Protein AF-A0A919S6Z2-F1 (afdb_monomer_lite)

Radius of gyration: 20.59 Å; chains: 1; bounding box: 45×36×62 Å

Organism: NCBI:txid47988

Secondary structure (DSSP, 8-state):
-HHHHHHHHHHHHHHHHHHHHHHHHHHHHHHHHHHH-B-HHHHHH--TT-BHHHHHHHS-------HHHHHTT-TT-PPPPTT-EEEEEEBSSPP--SS-EEEEEEEETTEEEEEEEEE----

Foldseek 3Di:
DVVVVVVVVVVVCVCCVVVVVVVVVVVVVVVVLVQQADEPVLLVPDDFFAFLVVNPVSGGAFDPDDLCVVQPPFPQRDDAPPQWDKTKHFYPPFDPDLFTWIWIFIDHPRTTHDIDTDTHNDD

pLDDT: mean 80.92, std 11.68, range [44.91, 96.12]

Structure (mmCIF, N/CA/C/O backbone):
data_AF-A0A919S6Z2-F1
#
_entry.id   AF-A0A919S6Z2-F1
#
loop_
_atom_site.group_PDB
_atom_site.id
_atom_site.type_symbol
_atom_site.label_atom_id
_atom_site.label_alt_id
_atom_site.label_comp_id
_atom_site.label_asym_id
_atom_site.label_entity_id
_atom_site.label_seq_id
_atom_site.pdbx_PDB_ins_code
_atom_site.Cartn_x
_atom_site.Cartn_y
_atom_site.Cartn_z
_atom_site.occupancy
_atom_site.B_iso_or_equiv
_atom_site.auth_seq_id
_atom_site.auth_comp_id
_atom_site.auth_asym_id
_atom_site.auth_atom_id
_atom_site.pdbx_PDB_model_num
ATOM 1 N N . MET A 1 1 ? 30.351 -23.014 -45.303 1.00 59.81 1 MET A N 1
ATOM 2 C CA . MET A 1 1 ? 29.233 -22.044 -45.384 1.00 59.81 1 MET A CA 1
ATOM 3 C C . MET A 1 1 ? 27.955 -22.520 -44.683 1.00 59.81 1 MET A C 1
ATOM 5 O O . MET A 1 1 ? 27.539 -21.843 -43.757 1.00 59.81 1 MET A O 1
ATOM 9 N N . ARG A 1 2 ? 27.376 -23.695 -44.997 1.00 65.38 2 ARG A N 1
ATOM 10 C CA . ARG A 1 2 ? 26.166 -24.221 -44.304 1.00 65.38 2 ARG A CA 1
ATOM 11 C C . ARG A 1 2 ? 26.269 -24.303 -42.770 1.00 65.38 2 ARG A C 1
ATOM 13 O O . ARG A 1 2 ? 25.341 -23.910 -42.081 1.00 65.38 2 ARG A O 1
ATOM 20 N N . LYS A 1 3 ? 27.408 -24.760 -42.234 1.00 61.16 3 LYS A N 1
ATOM 21 C CA . LYS A 1 3 ? 27.633 -24.867 -40.777 1.00 61.16 3 LYS A CA 1
ATOM 22 C C . LYS A 1 3 ? 27.648 -23.502 -40.070 1.00 61.16 3 LYS A C 1
ATOM 24 O O . LYS A 1 3 ? 27.164 -23.396 -38.956 1.00 61.16 3 LYS A O 1
ATOM 29 N N . VAL A 1 4 ? 28.145 -22.460 -40.741 1.00 73.19 4 VAL A N 1
ATOM 30 C CA . VAL A 1 4 ? 28.211 -21.089 -40.200 1.00 73.19 4 VAL A CA 1
ATOM 31 C C . VAL A 1 4 ? 26.817 -20.456 -40.154 1.00 73.19 4 VAL A C 1
ATOM 33 O O . VAL A 1 4 ? 26.458 -19.846 -39.156 1.00 73.19 4 VAL A O 1
ATOM 36 N N . LEU A 1 5 ? 25.993 -20.686 -41.183 1.00 71.06 5 LEU A N 1
ATOM 37 C CA . LEU A 1 5 ? 24.592 -20.244 -41.210 1.00 71.06 5 LEU A CA 1
ATOM 38 C C . LEU A 1 5 ? 23.740 -20.891 -40.109 1.00 71.06 5 LEU A C 1
ATOM 40 O O . LEU A 1 5 ? 22.922 -20.210 -39.502 1.00 71.06 5 LEU A O 1
ATOM 44 N N . LEU A 1 6 ? 23.957 -22.178 -39.816 1.00 76.12 6 LEU A N 1
ATOM 45 C CA . LEU A 1 6 ? 23.242 -22.870 -38.736 1.00 76.12 6 LEU A CA 1
ATOM 46 C C . LEU A 1 6 ? 23.631 -22.346 -37.347 1.00 76.12 6 LEU A C 1
ATOM 48 O O . LEU A 1 6 ? 22.766 -22.217 -36.487 1.00 76.12 6 LEU A O 1
ATOM 52 N N . ILE A 1 7 ? 24.903 -21.994 -37.141 1.00 75.56 7 ILE A N 1
ATOM 53 C CA . ILE A 1 7 ? 25.368 -21.402 -35.879 1.00 75.56 7 ILE A CA 1
ATOM 54 C C . ILE A 1 7 ? 24.768 -20.003 -35.693 1.00 75.56 7 ILE A C 1
ATOM 56 O O . ILE A 1 7 ? 24.248 -19.707 -34.624 1.00 75.56 7 ILE A O 1
ATOM 60 N N . ILE A 1 8 ? 24.765 -19.165 -36.735 1.00 75.81 8 ILE A N 1
ATOM 61 C CA . ILE A 1 8 ? 24.180 -17.816 -36.665 1.00 75.81 8 ILE A CA 1
ATOM 62 C C . ILE A 1 8 ? 22.669 -17.887 -36.414 1.00 75.81 8 ILE A C 1
ATOM 64 O O . ILE A 1 8 ? 22.169 -17.196 -35.532 1.00 75.81 8 ILE A O 1
ATOM 68 N N . ALA A 1 9 ? 21.944 -18.754 -37.128 1.00 75.50 9 ALA A N 1
ATOM 69 C CA . ALA A 1 9 ? 20.511 -18.943 -36.908 1.00 75.50 9 ALA A CA 1
ATOM 70 C C . ALA A 1 9 ? 20.211 -19.440 -35.483 1.00 75.50 9 ALA A C 1
ATOM 72 O O . ALA A 1 9 ? 19.300 -18.928 -34.836 1.00 75.50 9 ALA A O 1
ATOM 73 N N . GLY A 1 10 ? 21.014 -20.378 -34.968 1.00 76.81 10 GLY A N 1
ATOM 74 C CA . GLY A 1 10 ? 20.904 -20.854 -33.589 1.00 76.81 10 GLY A CA 1
ATOM 75 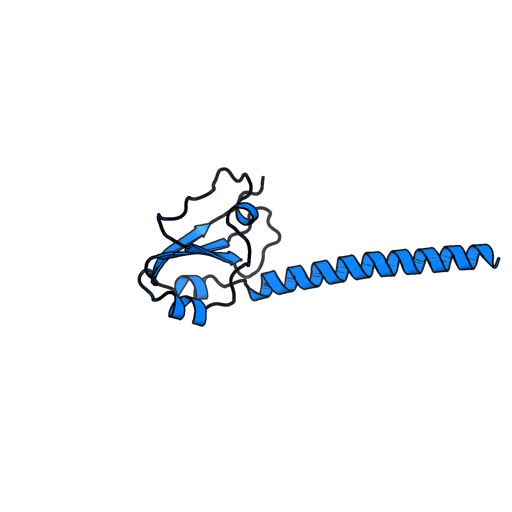C C . GLY A 1 10 ? 21.112 -19.736 -32.567 1.00 76.81 10 GLY A C 1
ATOM 76 O O . GLY A 1 10 ? 20.307 -19.596 -31.653 1.00 76.81 10 GLY A O 1
ATOM 77 N N . VAL A 1 11 ? 22.134 -18.895 -32.755 1.00 76.88 11 VAL A N 1
ATOM 78 C CA . VAL A 1 11 ? 22.423 -17.758 -31.865 1.00 76.88 11 VAL A CA 1
ATOM 79 C C . VAL A 1 11 ? 21.313 -16.708 -31.910 1.00 76.88 11 VAL A C 1
ATOM 81 O O . VAL A 1 11 ? 20.907 -16.228 -30.858 1.00 76.88 11 VAL A O 1
ATOM 84 N N . VAL A 1 12 ? 20.766 -16.381 -33.085 1.00 77.12 12 VAL A N 1
ATOM 85 C CA . VAL A 1 12 ? 19.662 -15.408 -33.194 1.00 77.12 12 VAL A CA 1
ATOM 86 C C . VAL A 1 12 ?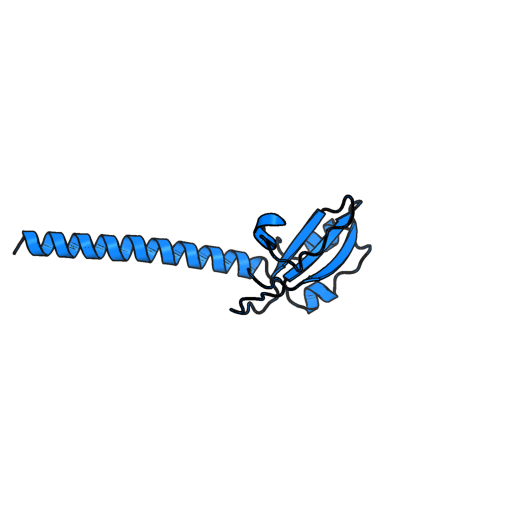 18.405 -15.913 -32.488 1.00 77.12 12 VAL A C 1
ATOM 88 O O . VAL A 1 12 ? 17.783 -15.157 -31.747 1.00 77.12 12 VAL A O 1
ATOM 91 N N . VAL A 1 13 ? 18.053 -17.192 -32.646 1.00 74.38 13 VAL A N 1
ATOM 92 C CA . VAL A 1 13 ? 16.907 -17.783 -31.936 1.00 74.38 13 VAL A CA 1
ATOM 93 C C . VAL A 1 13 ? 17.131 -17.769 -30.424 1.00 74.38 13 VAL A C 1
ATOM 95 O O . VAL A 1 13 ? 16.205 -17.464 -29.677 1.00 74.38 13 VAL A O 1
ATOM 98 N N . LEU A 1 14 ? 18.356 -18.031 -29.964 1.00 74.31 14 LEU A N 1
ATOM 99 C CA . LEU A 1 14 ? 18.700 -17.999 -28.542 1.00 74.31 14 LEU A CA 1
ATOM 100 C C . LEU A 1 14 ? 18.618 -16.576 -27.970 1.00 74.31 14 LEU A C 1
ATOM 102 O O . LEU A 1 14 ? 18.021 -16.372 -26.917 1.00 74.31 14 LEU A O 1
ATOM 106 N N . VAL A 1 15 ? 19.138 -15.577 -28.686 1.00 71.56 15 VAL A N 1
ATOM 107 C CA . VAL A 1 15 ? 19.101 -14.168 -28.262 1.00 71.56 15 VAL A CA 1
ATOM 108 C C . VAL A 1 15 ? 17.674 -13.615 -28.277 1.00 71.56 15 VAL A C 1
ATOM 110 O O . VAL A 1 15 ? 17.260 -12.979 -27.310 1.00 71.56 15 VAL A O 1
ATOM 113 N N . CYS A 1 16 ? 16.890 -13.886 -29.323 1.00 70.81 16 CYS A N 1
ATOM 114 C CA . CYS A 1 16 ? 15.496 -13.444 -29.398 1.00 70.81 16 CYS A CA 1
ATOM 115 C C . CYS A 1 16 ? 14.585 -14.209 -28.430 1.00 70.81 16 CYS A C 1
ATOM 117 O O . CYS A 1 16 ? 13.669 -13.614 -27.873 1.00 70.81 16 CYS A O 1
ATOM 119 N N . GLY A 1 17 ? 14.837 -15.499 -28.200 1.00 70.38 17 GLY A N 1
ATOM 120 C CA . GLY A 1 17 ? 14.073 -16.312 -27.256 1.00 70.38 17 GLY A CA 1
ATOM 121 C C . GLY A 1 17 ? 14.309 -15.879 -25.813 1.00 70.38 17 GLY A C 1
ATOM 122 O O . GLY A 1 17 ? 13.356 -15.608 -25.089 1.00 70.38 17 GLY A O 1
ATOM 123 N N . VAL A 1 18 ? 15.574 -15.735 -25.409 1.00 70.00 18 VAL A N 1
ATOM 124 C CA . VAL A 1 18 ? 15.931 -15.309 -24.050 1.00 70.00 18 VAL A CA 1
ATOM 125 C C . VAL A 1 18 ? 15.578 -13.835 -23.839 1.00 70.00 18 VAL A C 1
ATOM 127 O O . VAL A 1 18 ? 14.876 -13.506 -22.887 1.00 70.00 18 VAL A O 1
ATOM 130 N N . GLY A 1 19 ? 15.971 -12.946 -24.754 1.00 68.38 19 GLY A N 1
ATOM 131 C CA . GLY A 1 19 ? 15.645 -11.520 -24.666 1.00 68.38 19 GLY A CA 1
ATOM 132 C C . GLY A 1 19 ? 14.140 -11.244 -24.719 1.00 68.38 19 GLY A C 1
ATOM 133 O O . GLY A 1 19 ? 13.638 -10.418 -23.961 1.00 68.38 19 GLY A O 1
ATOM 134 N N . GLY A 1 20 ? 13.404 -11.981 -25.556 1.00 70.06 20 GLY A N 1
ATOM 135 C CA . GLY A 1 20 ? 11.946 -11.907 -25.629 1.00 70.06 20 GLY A CA 1
ATOM 136 C C . GLY A 1 20 ? 11.268 -12.406 -24.353 1.00 70.06 20 GLY A C 1
ATOM 137 O O . GLY A 1 20 ? 10.340 -11.762 -23.873 1.00 70.06 20 GLY A O 1
ATOM 138 N N . TRP A 1 21 ? 11.762 -13.496 -23.757 1.00 69.81 21 TRP A N 1
ATOM 139 C CA . TRP A 1 21 ? 11.232 -14.037 -22.503 1.00 69.81 21 TRP A CA 1
ATOM 140 C C . TRP A 1 21 ? 11.465 -13.098 -21.314 1.00 69.81 21 TRP A C 1
ATOM 142 O O . TRP A 1 21 ? 10.529 -12.791 -20.577 1.00 69.81 21 TRP A O 1
ATOM 152 N N . PHE A 1 22 ? 12.692 -12.594 -21.144 1.00 68.75 22 PHE A N 1
ATOM 153 C CA . PHE A 1 22 ? 13.013 -11.629 -20.086 1.00 68.75 22 PHE A CA 1
ATOM 154 C C . PHE A 1 22 ? 12.275 -10.300 -20.279 1.00 68.75 22 PHE A C 1
ATOM 156 O O . PHE A 1 22 ? 11.748 -9.752 -19.313 1.00 68.75 22 PHE A O 1
ATOM 163 N N . GLY A 1 23 ? 12.170 -9.808 -21.518 1.00 69.12 23 GLY A N 1
ATOM 164 C CA . GLY A 1 23 ? 11.384 -8.615 -21.829 1.00 69.12 23 GLY A CA 1
ATOM 165 C C . GLY A 1 23 ? 9.897 -8.794 -21.510 1.00 69.12 23 GLY A C 1
ATOM 166 O O . GLY A 1 23 ? 9.287 -7.914 -20.911 1.00 69.12 23 GLY A O 1
ATOM 167 N N . TYR A 1 24 ? 9.318 -9.950 -21.843 1.00 66.19 24 TYR A N 1
ATOM 168 C CA . TYR A 1 24 ? 7.920 -10.264 -21.541 1.00 66.19 24 TYR A CA 1
ATOM 169 C C . TYR A 1 24 ? 7.651 -10.359 -20.029 1.00 66.19 24 TYR A C 1
ATOM 171 O O . TYR A 1 24 ? 6.686 -9.771 -19.543 1.00 66.19 24 TYR A O 1
ATOM 179 N N . GLN A 1 25 ? 8.535 -11.025 -19.278 1.00 67.81 25 GLN A N 1
ATOM 180 C CA . GLN A 1 25 ? 8.487 -11.083 -17.809 1.00 67.81 25 GLN A CA 1
ATOM 181 C C . GLN A 1 25 ? 8.547 -9.682 -17.182 1.00 67.81 25 GLN A C 1
ATOM 183 O O . GLN A 1 25 ? 7.689 -9.328 -16.375 1.00 67.81 25 GLN A O 1
ATOM 188 N N . ALA A 1 26 ? 9.510 -8.852 -17.598 1.00 62.00 26 ALA A N 1
ATOM 189 C CA . ALA A 1 26 ? 9.669 -7.497 -17.073 1.00 62.00 26 ALA A CA 1
ATOM 190 C C . ALA A 1 26 ? 8.450 -6.603 -17.368 1.00 62.00 26 ALA A C 1
ATOM 192 O O . ALA A 1 26 ? 8.021 -5.827 -16.514 1.00 62.00 26 ALA A O 1
ATOM 193 N N . LEU A 1 27 ? 7.852 -6.736 -18.557 1.00 62.22 27 LEU A N 1
ATOM 194 C CA . LEU A 1 27 ? 6.646 -5.994 -18.928 1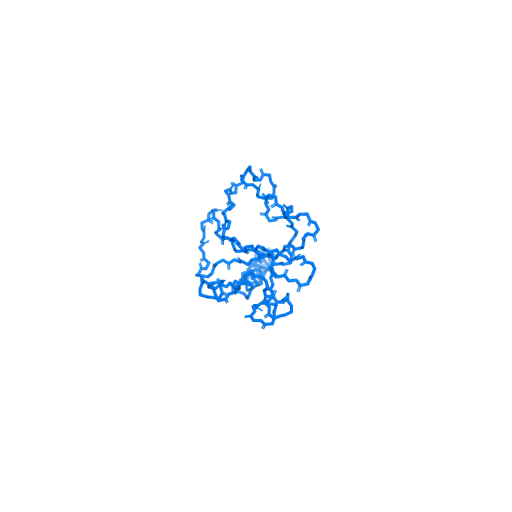.00 62.22 27 LEU A CA 1
ATOM 195 C C . LEU A 1 27 ? 5.415 -6.417 -18.117 1.00 62.22 27 LEU A C 1
ATOM 197 O O . LEU A 1 27 ? 4.598 -5.558 -17.779 1.00 62.22 27 LEU A O 1
ATOM 201 N N . ASN A 1 28 ? 5.267 -7.704 -17.796 1.00 66.19 28 ASN A N 1
ATOM 202 C CA . ASN A 1 28 ? 4.159 -8.180 -16.967 1.00 66.19 28 ASN A CA 1
ATOM 203 C C . ASN A 1 28 ? 4.309 -7.736 -15.509 1.00 66.19 28 ASN A C 1
ATOM 205 O O . ASN A 1 28 ? 3.375 -7.137 -14.976 1.00 66.19 28 ASN A O 1
ATOM 209 N N . ALA A 1 29 ? 5.500 -7.897 -14.925 1.00 61.22 29 ALA A N 1
ATOM 210 C CA . ALA A 1 29 ? 5.788 -7.437 -13.567 1.00 61.22 29 ALA A CA 1
ATOM 211 C C . ALA A 1 29 ? 5.573 -5.916 -13.422 1.00 61.22 29 ALA A C 1
ATOM 213 O O . ALA A 1 29 ? 4.915 -5.449 -12.492 1.00 61.22 29 ALA A O 1
ATOM 214 N N . GLY A 1 30 ? 6.039 -5.121 -14.393 1.00 60.88 30 GLY A N 1
ATOM 215 C CA . GLY A 1 30 ? 5.807 -3.673 -14.404 1.00 60.88 30 GLY A CA 1
ATOM 216 C C . GLY A 1 30 ? 4.325 -3.290 -14.533 1.00 60.88 30 GLY A C 1
ATOM 217 O O . GLY A 1 30 ? 3.881 -2.305 -13.936 1.00 60.88 30 GLY A O 1
ATOM 218 N N . ARG A 1 31 ? 3.528 -4.072 -15.277 1.00 66.00 31 ARG A N 1
ATOM 219 C CA . ARG A 1 31 ? 2.077 -3.852 -15.413 1.00 66.00 31 ARG A CA 1
ATOM 220 C C . ARG A 1 31 ? 1.311 -4.175 -14.137 1.00 66.00 31 ARG A C 1
ATOM 222 O O . ARG A 1 31 ? 0.376 -3.443 -13.824 1.00 66.00 31 ARG A O 1
ATOM 229 N N . GLU A 1 32 ? 1.677 -5.232 -13.423 1.00 64.38 32 GLU A N 1
ATOM 230 C CA . GLU A 1 32 ? 1.045 -5.600 -12.150 1.00 64.38 32 GLU A CA 1
ATOM 231 C C . GLU A 1 32 ? 1.289 -4.540 -11.085 1.00 64.38 32 GLU A C 1
ATOM 233 O O . GLU A 1 32 ? 0.327 -4.027 -10.515 1.00 64.38 32 GLU A O 1
ATOM 238 N N . ILE A 1 33 ? 2.542 -4.104 -10.926 1.00 65.81 33 ILE A N 1
ATOM 239 C CA . ILE A 1 33 ? 2.891 -3.014 -10.010 1.00 65.81 33 ILE A CA 1
ATOM 240 C C . ILE A 1 33 ? 2.125 -1.744 -10.400 1.00 65.81 33 ILE A C 1
ATOM 242 O O . ILE A 1 33 ? 1.492 -1.119 -9.557 1.00 65.81 33 ILE A O 1
ATOM 246 N N . SER A 1 34 ? 2.094 -1.370 -11.683 1.00 69.69 34 SER A N 1
ATOM 247 C CA . SER A 1 34 ? 1.358 -0.180 -12.138 1.00 69.69 34 SER A CA 1
ATOM 248 C C . SER A 1 34 ? -0.152 -0.245 -11.847 1.00 69.69 34 SER A C 1
ATOM 250 O O . SER A 1 34 ? -0.760 0.774 -11.498 1.00 69.69 34 SER A O 1
ATOM 252 N N . ARG A 1 35 ? -0.759 -1.436 -11.949 1.00 76.50 35 ARG A N 1
ATOM 253 C CA . ARG A 1 35 ? -2.183 -1.664 -11.653 1.00 76.50 35 ARG A CA 1
ATOM 254 C C . ARG A 1 35 ? -2.489 -1.616 -10.161 1.00 76.50 35 ARG A C 1
ATOM 256 O O . ARG A 1 35 ? -3.521 -1.058 -9.810 1.00 76.50 35 ARG A O 1
ATOM 263 N N . SER A 1 36 ? -1.605 -2.141 -9.316 1.00 81.00 36 SER A N 1
ATOM 264 C CA . SER A 1 36 ? -1.760 -2.117 -7.856 1.00 81.00 36 SER A CA 1
ATOM 265 C C . SER A 1 36 ? -1.343 -0.791 -7.220 1.00 81.00 36 SER A C 1
ATOM 267 O O . SER A 1 36 ? -1.580 -0.570 -6.037 1.00 81.00 36 SER A O 1
ATOM 269 N N . SER A 1 37 ? -0.730 0.121 -7.977 1.00 86.00 37 SER A N 1
ATOM 270 C CA . SER A 1 37 ? -0.284 1.402 -7.431 1.00 86.00 37 SER A CA 1
ATOM 271 C C . SER A 1 37 ? -1.440 2.390 -7.246 1.00 86.00 37 SER A C 1
ATOM 273 O O . SER A 1 37 ? -2.334 2.485 -8.093 1.00 86.00 37 SER A O 1
ATOM 275 N N . ILE A 1 38 ? -1.371 3.203 -6.193 1.00 91.88 38 ILE A N 1
ATOM 276 C CA . ILE A 1 38 ? -2.358 4.242 -5.865 1.00 91.88 38 ILE A CA 1
ATOM 277 C C . ILE A 1 38 ? -1.691 5.606 -5.701 1.00 91.88 38 ILE A C 1
ATOM 279 O O . ILE A 1 38 ? -0.504 5.722 -5.401 1.00 91.88 38 ILE A O 1
ATOM 283 N N . THR A 1 39 ? -2.458 6.660 -5.908 1.00 91.69 39 THR A N 1
ATOM 284 C CA . THR A 1 39 ? -2.055 8.049 -5.698 1.00 91.69 39 THR A CA 1
ATOM 285 C C . THR A 1 39 ? -2.153 8.442 -4.224 1.00 91.69 39 THR A C 1
ATOM 287 O O . THR A 1 39 ? -2.874 7.829 -3.435 1.00 91.69 39 THR A O 1
ATOM 290 N N . GLN A 1 40 ? -1.473 9.531 -3.859 1.00 91.75 40 GLN A N 1
ATOM 291 C CA . GLN A 1 40 ? -1.622 10.151 -2.540 1.00 91.75 40 GLN A CA 1
ATOM 292 C C . GLN A 1 40 ? -3.086 10.518 -2.242 1.00 91.75 40 GLN A C 1
ATOM 294 O O . GLN A 1 40 ? -3.552 10.325 -1.127 1.00 91.75 40 GLN A O 1
ATOM 299 N N . GLN A 1 41 ? -3.837 10.986 -3.243 1.00 91.12 41 GLN A N 1
ATOM 300 C CA . GLN A 1 41 ? -5.239 11.366 -3.074 1.00 91.12 41 GLN A CA 1
ATOM 301 C C . GLN A 1 41 ? -6.134 10.162 -2.741 1.00 91.12 41 GLN A C 1
ATOM 303 O O . GLN A 1 41 ? -6.972 10.254 -1.847 1.00 91.12 41 GLN A O 1
ATOM 308 N N . GLU A 1 42 ? -5.939 9.027 -3.420 1.00 93.50 42 GLU A N 1
ATOM 309 C CA . GLU A 1 42 ? -6.651 7.774 -3.125 1.00 93.50 42 GLU A CA 1
ATOM 310 C C . GLU A 1 42 ? -6.315 7.256 -1.723 1.00 93.50 42 GLU A C 1
ATOM 312 O O . GLU A 1 42 ? -7.207 6.795 -1.009 1.00 93.50 42 GLU A O 1
ATOM 317 N N . PHE A 1 43 ? -5.052 7.387 -1.301 1.00 94.38 43 PHE A N 1
ATOM 318 C CA . PHE A 1 43 ? -4.637 7.084 0.066 1.00 94.38 43 PHE A CA 1
ATOM 319 C C . PHE A 1 43 ? -5.310 8.005 1.088 1.00 94.38 43 PHE A C 1
ATOM 321 O O . PHE A 1 43 ? -5.840 7.536 2.100 1.00 94.38 43 PHE A O 1
ATOM 328 N N . ASP A 1 44 ? -5.311 9.313 0.839 1.00 94.56 44 ASP A N 1
ATOM 329 C CA . ASP A 1 44 ? -5.855 10.327 1.742 1.00 94.56 44 ASP A CA 1
ATOM 330 C C . ASP A 1 44 ? -7.373 10.220 1.899 1.00 94.56 44 ASP A C 1
ATOM 332 O O . ASP A 1 44 ? -7.876 10.420 3.006 1.00 94.56 44 ASP A O 1
ATOM 336 N N . ALA A 1 45 ? -8.078 9.805 0.844 1.00 95.25 45 ALA A N 1
ATOM 337 C CA . ALA A 1 45 ? -9.520 9.576 0.854 1.00 95.25 45 ALA A CA 1
ATOM 338 C C . ALA A 1 45 ? -9.968 8.486 1.847 1.00 95.25 45 ALA A C 1
ATOM 340 O O . ALA A 1 45 ? -11.094 8.535 2.340 1.00 95.25 45 ALA A O 1
AT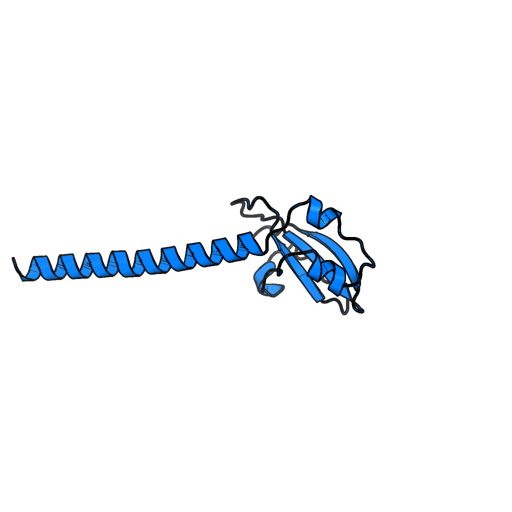OM 341 N N . GLN A 1 46 ? -9.102 7.522 2.178 1.00 96.12 46 GLN A N 1
ATOM 342 C CA . GLN A 1 46 ? -9.443 6.456 3.123 1.00 96.12 46 GLN A CA 1
ATOM 343 C C . GLN A 1 46 ? -9.290 6.911 4.574 1.00 96.12 46 GLN A C 1
ATOM 345 O O . GLN A 1 46 ? -8.302 7.555 4.943 1.00 96.12 46 GLN A O 1
ATOM 350 N N . GLN A 1 47 ? -10.224 6.509 5.434 1.00 95.00 47 GLN A N 1
ATOM 351 C CA . GLN A 1 47 ? -10.244 6.907 6.842 1.00 95.00 47 GLN A CA 1
ATOM 352 C C . GLN A 1 47 ? -10.220 5.701 7.780 1.00 95.00 47 GLN A C 1
ATOM 354 O O . GLN A 1 47 ? -10.888 4.694 7.541 1.00 95.00 47 GLN A O 1
ATOM 359 N N . VAL A 1 48 ? -9.479 5.808 8.882 1.00 95.19 48 VAL A N 1
ATOM 360 C CA . VAL A 1 48 ? -9.517 4.803 9.955 1.00 95.19 48 VAL A CA 1
ATOM 361 C C . VAL A 1 48 ? -10.959 4.654 10.457 1.00 95.19 48 VAL A C 1
ATOM 363 O O . VAL A 1 48 ? -11.673 5.638 10.628 1.00 95.19 48 VAL A O 1
ATOM 366 N N . GLY A 1 49 ? -11.397 3.414 10.661 1.00 94.31 49 GLY A N 1
ATOM 367 C CA . GLY A 1 49 ? -12.767 3.041 11.006 1.00 94.31 49 GLY A CA 1
ATOM 368 C C . GLY A 1 49 ? -13.646 2.670 9.807 1.00 94.31 49 GLY A C 1
ATOM 369 O O . GLY A 1 49 ? -14.683 2.035 10.012 1.00 94.31 49 GLY A O 1
ATOM 370 N N . THR A 1 50 ? -13.232 2.996 8.576 1.00 95.31 50 THR A N 1
ATOM 371 C CA . THR A 1 50 ? -13.932 2.577 7.346 1.00 95.31 50 THR A CA 1
ATOM 372 C C . THR A 1 50 ? -13.982 1.054 7.253 1.00 95.31 50 THR A C 1
ATOM 374 O O . THR A 1 50 ? -13.025 0.379 7.635 1.00 95.31 50 THR A O 1
ATOM 377 N N . ALA A 1 51 ? -15.089 0.501 6.753 1.00 96.06 51 ALA A N 1
ATOM 378 C CA . ALA A 1 51 ? -15.205 -0.934 6.516 1.00 96.06 51 ALA A CA 1
ATOM 379 C C . ALA A 1 51 ? -14.147 -1.407 5.507 1.00 96.06 51 ALA A C 1
ATOM 381 O O . ALA A 1 51 ? -13.888 -0.727 4.515 1.00 96.06 51 ALA A O 1
ATOM 382 N N . GLU A 1 52 ? -13.553 -2.577 5.750 1.00 94.56 52 GLU A N 1
ATOM 383 C CA . GLU A 1 52 ? -12.532 -3.145 4.866 1.00 94.56 52 GLU A CA 1
ATOM 384 C C . GLU A 1 52 ? -13.054 -3.277 3.437 1.00 94.56 52 GLU A C 1
ATOM 386 O O . GLU A 1 52 ? -12.382 -2.843 2.511 1.00 94.56 52 GLU A O 1
ATOM 391 N N . THR A 1 53 ? -14.278 -3.775 3.262 1.00 93.62 53 THR A N 1
ATOM 392 C CA . THR A 1 53 ? -14.910 -3.911 1.943 1.00 93.62 53 THR A CA 1
ATOM 393 C C . THR A 1 53 ? -14.978 -2.581 1.203 1.00 93.62 53 THR A C 1
ATOM 395 O O . THR A 1 53 ? -14.551 -2.502 0.062 1.00 93.62 53 THR A O 1
ATOM 398 N N . THR A 1 54 ? -15.393 -1.504 1.871 1.00 92.12 54 THR A N 1
ATOM 399 C CA . THR A 1 54 ? -15.448 -0.168 1.263 1.00 92.12 54 THR A CA 1
ATOM 400 C C . THR A 1 54 ? -14.071 0.327 0.825 1.00 92.12 54 THR A C 1
ATOM 402 O O . THR A 1 54 ? -13.950 0.906 -0.250 1.00 92.12 54 THR A O 1
ATOM 405 N N . VAL A 1 55 ? -13.026 0.086 1.625 1.00 93.88 55 VAL A N 1
ATOM 406 C CA . VAL A 1 55 ? -11.653 0.454 1.239 1.00 93.88 55 VAL A CA 1
ATOM 407 C C . VAL A 1 55 ? -11.179 -0.389 0.052 1.00 93.88 55 VAL A C 1
ATOM 409 O O . VAL A 1 55 ? -10.567 0.141 -0.870 1.00 93.88 55 VAL A O 1
ATOM 412 N N . ARG A 1 56 ? -11.471 -1.694 0.055 1.00 93.00 56 ARG A N 1
ATOM 413 C CA . ARG A 1 56 ? -11.093 -2.631 -1.014 1.00 93.00 56 ARG A CA 1
ATOM 414 C C . ARG A 1 56 ? -11.811 -2.347 -2.328 1.00 93.00 56 ARG A C 1
ATOM 416 O O . ARG A 1 56 ? -11.187 -2.477 -3.368 1.00 93.00 56 ARG A O 1
ATOM 423 N N . ASP A 1 57 ? -13.072 -1.934 -2.277 1.00 93.62 57 ASP A N 1
ATOM 424 C CA . ASP A 1 57 ? -13.862 -1.585 -3.462 1.00 93.62 57 ASP A CA 1
ATOM 425 C C . ASP A 1 57 ? -13.412 -0.250 -4.078 1.00 93.62 57 ASP A C 1
ATOM 427 O O . ASP A 1 57 ? -13.569 -0.028 -5.278 1.00 93.62 57 ASP A O 1
ATOM 431 N N . ALA A 1 58 ? -12.858 0.651 -3.260 1.00 91.19 58 ALA A N 1
ATOM 432 C CA . ALA A 1 58 ? -12.390 1.967 -3.692 1.00 91.19 58 ALA A CA 1
ATOM 433 C C . ALA A 1 58 ? -10.952 1.968 -4.235 1.00 91.19 58 ALA A C 1
ATOM 435 O O . ALA A 1 58 ? -10.548 2.933 -4.884 1.00 91.19 58 ALA A O 1
ATOM 436 N N . LEU A 1 59 ? -10.168 0.929 -3.943 1.00 92.88 59 LEU A N 1
ATOM 437 C CA . LEU A 1 59 ? -8.761 0.820 -4.318 1.00 92.88 59 LEU A CA 1
ATOM 438 C C . LEU A 1 59 ? -8.558 -0.327 -5.320 1.00 92.88 59 LEU A C 1
ATOM 440 O O . LEU A 1 59 ? -9.358 -1.258 -5.374 1.00 92.88 59 LEU A O 1
ATOM 444 N N . PRO A 1 60 ? -7.478 -0.306 -6.119 1.00 91.44 60 PRO A N 1
ATOM 445 C CA . PRO A 1 60 ? -7.110 -1.464 -6.919 1.00 91.44 60 PRO A CA 1
ATOM 446 C C . PRO A 1 60 ? -6.785 -2.677 -6.034 1.00 91.44 60 PRO A C 1
ATOM 448 O O . PRO A 1 60 ? -6.717 -2.609 -4.803 1.00 91.44 60 PRO A O 1
ATOM 451 N N . THR A 1 61 ? -6.530 -3.814 -6.671 1.00 89.62 61 THR A N 1
ATOM 452 C CA . THR A 1 61 ? -5.959 -4.972 -5.982 1.00 89.62 61 THR A CA 1
ATOM 453 C C . THR A 1 61 ? -4.591 -4.589 -5.393 1.00 89.62 61 THR A C 1
ATOM 455 O O . THR A 1 61 ? -3.785 -3.996 -6.114 1.00 89.62 61 THR A O 1
ATOM 458 N N . PRO A 1 62 ? -4.324 -4.868 -4.101 1.00 89.50 62 PRO A N 1
ATOM 459 C CA . PRO A 1 62 ? -3.014 -4.622 -3.493 1.00 89.50 62 PRO A CA 1
ATOM 460 C C . PRO A 1 62 ? -1.931 -5.508 -4.120 1.00 89.50 62 PRO A C 1
ATOM 462 O O . PRO A 1 62 ? -2.230 -6.393 -4.921 1.00 89.50 62 PRO A O 1
ATOM 465 N N . LEU A 1 63 ? -0.677 -5.301 -3.715 1.00 85.00 63 LEU A N 1
ATOM 466 C CA . LEU A 1 63 ? 0.374 -6.286 -3.969 1.00 85.00 63 LEU A CA 1
ATOM 467 C C . LEU A 1 63 ? 0.006 -7.631 -3.335 1.00 85.00 63 LEU A C 1
ATOM 469 O O . LEU A 1 63 ? -0.450 -7.674 -2.190 1.00 85.00 63 LEU A O 1
ATOM 473 N N . ASP A 1 64 ? 0.223 -8.700 -4.095 1.00 81.00 64 ASP A N 1
ATOM 474 C CA . ASP A 1 64 ? 0.083 -10.087 -3.647 1.00 81.00 64 ASP A CA 1
ATOM 475 C C . ASP A 1 64 ? 1.430 -10.596 -3.118 1.00 81.00 64 ASP A C 1
ATOM 477 O O . ASP A 1 64 ? 1.988 -11.573 -3.602 1.00 81.00 64 ASP A O 1
ATOM 481 N N . ASP A 1 65 ? 1.985 -9.852 -2.160 1.00 76.56 65 ASP A N 1
ATOM 482 C CA . ASP A 1 65 ? 3.252 -10.153 -1.502 1.00 76.56 65 ASP A CA 1
ATOM 483 C C . ASP A 1 65 ? 3.028 -10.200 0.012 1.00 76.56 65 ASP A C 1
ATOM 485 O O . ASP A 1 65 ? 2.242 -9.429 0.579 1.00 76.56 65 ASP A O 1
ATOM 489 N N . ASP A 1 66 ? 3.731 -11.100 0.691 1.00 76.75 66 ASP A N 1
ATOM 490 C CA . ASP A 1 66 ? 3.739 -11.159 2.147 1.00 76.75 66 ASP A CA 1
ATOM 491 C C . ASP A 1 66 ? 4.684 -10.106 2.756 1.00 76.75 66 ASP A C 1
ATOM 493 O O . ASP A 1 66 ? 5.509 -9.480 2.089 1.00 76.75 66 ASP A O 1
ATOM 497 N N . GLU A 1 67 ? 4.561 -9.880 4.068 1.00 76.62 67 GLU A N 1
ATOM 498 C CA . GLU A 1 67 ? 5.414 -8.910 4.769 1.00 76.62 67 GLU A CA 1
ATOM 499 C C . GLU A 1 67 ? 6.908 -9.233 4.652 1.00 76.62 67 GLU A C 1
ATOM 501 O O . GLU A 1 67 ? 7.724 -8.317 4.731 1.00 76.62 67 GLU A O 1
ATOM 506 N N . GLU A 1 68 ? 7.262 -10.510 4.498 1.00 78.69 68 GLU A N 1
ATOM 507 C CA . GLU A 1 68 ? 8.646 -10.953 4.348 1.00 78.69 68 GLU A CA 1
ATOM 508 C C . GLU A 1 68 ? 9.202 -10.583 2.973 1.00 78.69 68 GLU A C 1
ATOM 510 O O . GLU A 1 68 ? 10.289 -10.025 2.909 1.00 78.69 68 GLU A O 1
ATOM 515 N N . ASN A 1 69 ? 8.444 -10.758 1.888 1.00 78.56 69 ASN A N 1
ATOM 516 C CA . ASN A 1 69 ? 8.861 -10.289 0.565 1.00 78.56 69 ASN A CA 1
ATOM 517 C C . ASN A 1 69 ? 8.848 -8.757 0.453 1.00 78.56 69 ASN A C 1
ATOM 519 O O . ASN A 1 69 ? 9.681 -8.184 -0.248 1.00 78.56 69 ASN A O 1
ATOM 523 N N . ILE A 1 70 ? 7.933 -8.077 1.155 1.00 79.25 70 ILE A N 1
ATOM 524 C CA . ILE A 1 70 ? 7.856 -6.610 1.158 1.00 79.25 70 ILE A CA 1
ATOM 525 C C . ILE A 1 70 ? 9.053 -5.996 1.894 1.00 79.25 70 ILE A C 1
ATOM 527 O O . ILE A 1 70 ? 9.721 -5.126 1.339 1.00 79.25 70 ILE A O 1
ATOM 531 N N . TYR A 1 71 ? 9.304 -6.406 3.143 1.00 78.12 71 TYR A N 1
ATOM 532 C CA . TYR A 1 71 ? 10.344 -5.806 3.986 1.00 78.12 71 TYR A CA 1
ATOM 533 C C . TYR A 1 71 ? 11.701 -6.513 3.890 1.00 78.12 71 TYR A C 1
ATOM 535 O O . TYR A 1 71 ? 12.716 -5.869 4.115 1.00 78.12 71 TYR A O 1
ATOM 543 N N . GLY A 1 72 ? 11.762 -7.811 3.594 1.00 80.88 72 GLY A N 1
ATOM 544 C CA . GLY A 1 72 ? 12.993 -8.595 3.719 1.00 80.88 72 GLY A CA 1
ATOM 545 C C . GLY A 1 72 ? 13.640 -8.424 5.100 1.00 80.88 72 GLY A C 1
ATOM 546 O O . GLY A 1 72 ? 12.963 -8.502 6.129 1.00 80.88 72 GLY A O 1
ATOM 547 N N . ASP A 1 73 ? 14.936 -8.107 5.098 1.00 78.00 73 ASP A N 1
ATOM 548 C CA . ASP A 1 73 ? 15.742 -7.797 6.289 1.00 78.00 73 ASP A CA 1
ATOM 549 C C . ASP A 1 73 ? 15.750 -6.296 6.661 1.00 78.00 73 ASP A C 1
ATOM 551 O O . ASP A 1 73 ? 16.620 -5.838 7.405 1.00 78.00 73 ASP A O 1
ATOM 555 N N . ASP A 1 74 ? 14.808 -5.501 6.140 1.00 76.75 74 ASP A N 1
ATOM 556 C CA . ASP A 1 74 ? 14.785 -4.052 6.348 1.00 76.75 74 ASP A CA 1
ATOM 557 C C . ASP A 1 74 ? 14.679 -3.688 7.852 1.00 76.75 74 ASP A C 1
ATOM 559 O O . ASP A 1 74 ? 13.703 -4.047 8.527 1.00 76.75 74 ASP A O 1
ATOM 563 N N . PRO A 1 75 ? 15.651 -2.929 8.401 1.00 73.00 75 PRO A N 1
ATOM 564 C CA . PRO A 1 75 ? 15.698 -2.593 9.825 1.00 73.00 75 PRO A CA 1
ATOM 565 C C . PRO A 1 75 ? 14.616 -1.588 10.253 1.00 73.00 75 PRO A C 1
ATOM 567 O O . PRO A 1 75 ? 14.356 -1.417 11.444 1.00 73.00 75 PRO A O 1
ATOM 570 N N . THR A 1 76 ? 13.982 -0.910 9.298 1.00 75.00 76 THR A N 1
ATOM 571 C CA . THR A 1 76 ? 12.869 0.027 9.484 1.00 75.00 76 THR A CA 1
ATOM 572 C C . THR A 1 76 ? 11.505 -0.665 9.469 1.00 75.00 76 THR A C 1
ATOM 574 O O . THR A 1 76 ? 10.475 0.013 9.587 1.00 75.00 76 THR A O 1
ATOM 577 N N . ARG A 1 77 ? 11.470 -2.007 9.368 1.00 78.31 77 ARG A N 1
ATOM 578 C CA . ARG A 1 77 ? 10.243 -2.808 9.406 1.00 78.31 77 ARG A CA 1
ATOM 579 C C . ARG A 1 77 ? 9.329 -2.357 10.541 1.00 78.31 77 ARG A C 1
ATOM 581 O O . ARG A 1 77 ? 9.612 -2.512 11.728 1.00 78.31 77 ARG A O 1
ATOM 588 N N . GLN A 1 78 ? 8.173 -1.828 10.159 1.00 75.44 78 GLN A N 1
ATOM 589 C CA . GLN A 1 78 ? 7.151 -1.424 11.111 1.00 75.44 78 GLN A CA 1
ATOM 590 C C . GLN A 1 78 ? 6.273 -2.634 11.416 1.00 75.44 78 GLN A C 1
ATOM 592 O O . GLN A 1 78 ? 5.685 -3.208 10.504 1.00 75.44 78 GLN A O 1
ATOM 597 N N . GLY A 1 79 ? 6.132 -3.004 12.689 1.00 76.44 79 GLY A N 1
ATOM 598 C CA . GLY A 1 79 ? 5.241 -4.097 13.083 1.00 76.44 79 GLY A CA 1
ATOM 599 C C . GLY A 1 79 ? 3.787 -3.860 12.648 1.00 76.44 79 GLY A C 1
ATOM 600 O O . GLY A 1 79 ? 3.326 -2.711 12.567 1.00 76.44 79 GLY A O 1
ATOM 601 N N . LYS A 1 80 ? 3.067 -4.951 12.368 1.00 83.62 80 LYS A N 1
ATOM 602 C CA . LYS A 1 80 ? 1.614 -4.931 12.168 1.00 83.62 80 LYS A CA 1
ATOM 603 C C . LYS A 1 80 ? 0.875 -4.886 13.512 1.00 83.62 80 LYS A C 1
ATOM 605 O O . LYS A 1 80 ? 1.337 -5.506 14.474 1.00 83.62 80 LYS A O 1
ATOM 610 N N . PRO A 1 81 ? -0.277 -4.200 13.604 1.00 84.00 81 PRO A N 1
ATOM 611 C CA . PRO A 1 81 ? -1.134 -4.288 14.783 1.00 84.00 81 PRO A CA 1
ATOM 612 C C . PRO A 1 81 ? -1.574 -5.736 15.061 1.00 84.00 81 PRO A C 1
ATOM 614 O O . PRO A 1 81 ? -1.734 -6.542 14.142 1.00 84.00 81 PRO A O 1
ATOM 617 N N . ALA A 1 82 ? -1.782 -6.076 16.335 1.00 82.50 82 ALA A N 1
ATOM 618 C CA . ALA A 1 82 ? -2.183 -7.425 16.728 1.00 82.50 82 ALA A CA 1
ATOM 619 C C . ALA A 1 82 ? -3.534 -7.809 16.101 1.00 82.50 82 ALA A C 1
ATOM 621 O O . ALA A 1 82 ? -4.502 -7.055 16.181 1.00 82.50 82 ALA A O 1
ATOM 622 N N . GLY A 1 83 ? -3.588 -8.989 15.477 1.00 85.44 83 GLY A N 1
ATOM 623 C CA . GLY A 1 83 ? -4.792 -9.482 14.801 1.00 85.44 83 GLY A CA 1
ATOM 624 C C . GLY A 1 83 ? -5.168 -8.722 13.525 1.00 85.44 83 GLY A C 1
ATOM 625 O O . GLY A 1 83 ? -6.270 -8.928 13.022 1.00 85.44 83 GLY A O 1
ATOM 626 N N . ALA A 1 84 ? -4.290 -7.853 13.011 1.00 90.94 84 ALA A N 1
ATOM 627 C CA . ALA A 1 84 ? -4.533 -7.132 11.772 1.00 90.94 84 ALA A CA 1
ATOM 628 C C . ALA A 1 84 ?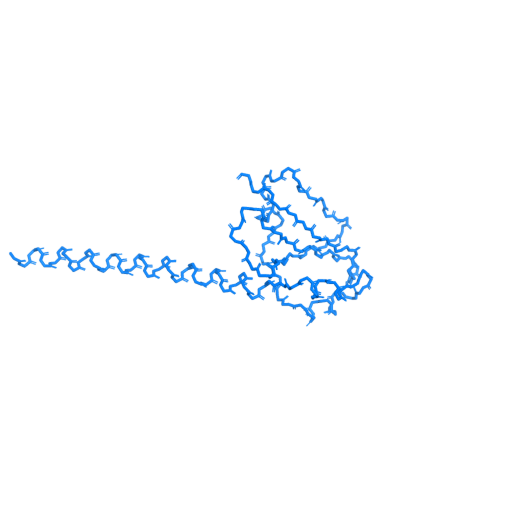 -3.944 -7.847 10.548 1.00 90.94 84 ALA A C 1
ATOM 630 O O . ALA A 1 84 ? -2.852 -8.421 10.601 1.00 90.94 84 ALA A O 1
ATOM 631 N N . THR A 1 85 ? -4.649 -7.729 9.427 1.00 90.69 85 THR A N 1
ATOM 632 C CA . THR A 1 85 ? -4.175 -8.100 8.092 1.00 90.69 85 THR A CA 1
ATOM 633 C C . THR A 1 85 ? -3.839 -6.823 7.338 1.00 90.69 85 THR A C 1
ATOM 635 O O . THR A 1 85 ? -4.685 -5.937 7.224 1.00 90.69 85 THR A O 1
ATOM 638 N N . CYS A 1 86 ? -2.607 -6.700 6.844 1.00 91.88 86 CYS A N 1
ATOM 639 C CA . CYS A 1 86 ? -2.152 -5.498 6.151 1.00 91.88 86 CYS A CA 1
ATOM 640 C C . CYS A 1 86 ? -2.084 -5.705 4.636 1.00 91.88 86 CYS A C 1
ATOM 642 O O . CYS A 1 86 ? -1.812 -6.801 4.157 1.00 91.88 86 CYS A O 1
ATOM 644 N N . ALA A 1 87 ? -2.336 -4.634 3.893 1.00 92.06 87 ALA A N 1
ATOM 645 C CA . ALA A 1 87 ? -2.234 -4.561 2.448 1.00 92.06 87 ALA A CA 1
ATOM 646 C C . ALA A 1 87 ? -1.328 -3.410 2.032 1.00 92.06 87 ALA A C 1
ATOM 648 O O . ALA A 1 87 ? -1.351 -2.341 2.651 1.00 92.06 87 ALA A O 1
ATOM 649 N N . TYR A 1 88 ? -0.566 -3.641 0.967 1.00 91.31 88 TYR A N 1
ATOM 650 C CA . TYR A 1 88 ? 0.486 -2.748 0.506 1.00 91.31 88 TYR A CA 1
ATOM 651 C C . TYR A 1 88 ? 0.198 -2.286 -0.916 1.00 91.31 88 TYR A C 1
ATOM 653 O O . TYR A 1 88 ? -0.163 -3.079 -1.786 1.00 91.31 88 TYR A O 1
ATOM 661 N N . TYR A 1 89 ? 0.370 -0.988 -1.134 1.00 91.38 89 TYR A N 1
ATOM 662 C CA . TYR A 1 89 ? 0.126 -0.333 -2.409 1.00 91.38 89 TYR A CA 1
ATOM 663 C C . TYR A 1 89 ? 1.328 0.542 -2.760 1.00 91.38 89 TYR A C 1
ATOM 665 O O . TYR A 1 89 ? 1.699 1.402 -1.956 1.00 91.38 89 TYR A O 1
ATOM 673 N N . PRO A 1 90 ? 1.944 0.380 -3.937 1.00 89.12 90 PRO A N 1
ATOM 674 C CA . PRO A 1 90 ? 2.962 1.312 -4.390 1.00 89.12 90 PRO A CA 1
ATOM 675 C C . PRO A 1 90 ? 2.382 2.709 -4.627 1.00 89.12 90 PRO A C 1
ATOM 677 O O . PRO A 1 90 ? 1.249 2.855 -5.089 1.00 89.12 90 PRO A O 1
ATOM 680 N N . LEU A 1 91 ? 3.162 3.751 -4.335 1.00 87.94 91 LEU A N 1
ATOM 681 C CA . LEU A 1 91 ? 2.785 5.125 -4.670 1.00 87.94 91 LEU A CA 1
ATOM 682 C C . LEU A 1 91 ? 2.937 5.382 -6.181 1.00 87.94 91 LEU A C 1
ATOM 684 O O . LEU A 1 91 ? 3.984 5.105 -6.766 1.00 87.94 91 LEU A O 1
ATOM 688 N N . LYS A 1 92 ? 1.912 5.983 -6.798 1.00 84.81 92 LYS A N 1
ATOM 689 C CA . LYS A 1 92 ? 1.977 6.594 -8.135 1.00 84.81 92 LYS A CA 1
ATOM 690 C C . LYS A 1 92 ? 2.455 8.057 -8.055 1.00 84.81 92 LYS A C 1
ATOM 692 O O . LYS A 1 92 ? 1.957 8.796 -7.205 1.00 84.81 92 LYS A O 1
ATOM 697 N N . PRO A 1 93 ? 3.295 8.524 -8.999 1.00 78.06 93 PRO A N 1
ATOM 698 C CA . PRO A 1 93 ? 3.965 7.743 -10.040 1.00 78.06 93 PRO A CA 1
ATOM 699 C C . PRO A 1 93 ? 5.054 6.837 -9.450 1.00 78.06 93 PRO A C 1
ATOM 701 O O . PRO A 1 93 ? 5.696 7.197 -8.467 1.00 78.06 93 PRO A O 1
ATOM 704 N N . LEU A 1 94 ? 5.269 5.676 -10.076 1.00 73.94 94 LEU A N 1
ATOM 705 C CA . LEU A 1 94 ? 6.331 4.758 -9.671 1.00 73.94 94 LEU A CA 1
ATOM 706 C C . LEU A 1 94 ? 7.691 5.424 -9.878 1.00 73.94 94 LEU A C 1
ATOM 708 O O . LEU A 1 94 ? 8.019 5.848 -10.987 1.00 73.94 94 LEU A O 1
ATOM 712 N N . THR A 1 95 ? 8.478 5.512 -8.811 1.00 68.06 95 THR A N 1
ATOM 713 C CA . THR A 1 95 ? 9.852 6.006 -8.863 1.00 68.06 95 THR A CA 1
ATOM 714 C C . THR A 1 95 ? 10.828 4.832 -8.869 1.00 68.06 95 THR A C 1
ATOM 716 O O . THR A 1 95 ? 10.720 3.918 -8.055 1.00 68.06 95 THR A O 1
ATOM 719 N N . GLU A 1 96 ? 11.838 4.889 -9.741 1.00 63.41 96 GLU A N 1
ATOM 720 C CA . GLU A 1 96 ? 12.960 3.927 -9.835 1.00 63.41 96 GLU A CA 1
ATOM 721 C C . GLU A 1 96 ? 13.901 3.961 -8.604 1.00 63.41 96 GLU A C 1
ATOM 723 O O . GLU A 1 96 ? 14.995 3.401 -8.601 1.00 63.41 96 GLU A O 1
ATOM 728 N N . SER A 1 97 ? 13.514 4.659 -7.537 1.00 63.69 97 SER A N 1
ATOM 729 C CA . SER A 1 97 ? 14.300 4.799 -6.315 1.00 63.69 97 SER A CA 1
ATOM 730 C C . SER A 1 97 ? 14.379 3.477 -5.556 1.00 63.69 97 SER A C 1
ATOM 732 O O . SER A 1 97 ? 13.350 2.838 -5.349 1.00 63.69 97 SER A O 1
ATOM 734 N N . LYS A 1 98 ? 15.566 3.136 -5.033 1.00 63.31 98 LYS A N 1
ATOM 735 C CA . LYS A 1 98 ? 15.753 1.999 -4.111 1.00 63.31 98 LYS A CA 1
ATOM 736 C C . LYS A 1 98 ? 14.793 2.043 -2.915 1.00 63.31 98 LYS A C 1
ATOM 738 O O . LYS A 1 98 ? 14.319 0.998 -2.490 1.00 63.31 98 LYS A O 1
ATOM 743 N N . ASN A 1 99 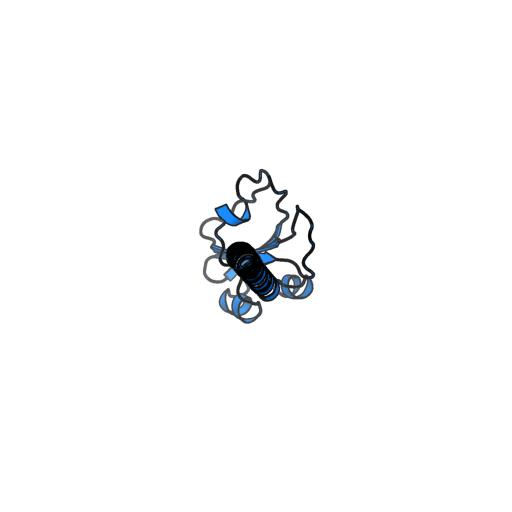? 14.431 3.245 -2.461 1.00 68.88 99 ASN A N 1
ATOM 744 C CA . ASN A 1 99 ? 13.556 3.441 -1.308 1.00 68.88 99 ASN A CA 1
ATOM 745 C C . ASN A 1 99 ? 12.136 3.763 -1.778 1.00 68.88 99 ASN A C 1
ATOM 747 O O . ASN A 1 99 ? 11.689 4.913 -1.715 1.00 68.88 99 ASN A O 1
ATOM 751 N N . ARG A 1 100 ? 11.447 2.760 -2.336 1.00 73.88 100 ARG A N 1
ATOM 752 C CA . ARG A 1 100 ? 10.101 2.954 -2.890 1.00 73.88 100 ARG A CA 1
ATOM 753 C C . ARG A 1 100 ? 9.100 3.236 -1.763 1.00 73.88 100 ARG A C 1
ATOM 755 O O . ARG A 1 100 ? 8.950 2.403 -0.869 1.00 73.88 100 ARG A O 1
ATOM 762 N N . PRO A 1 101 ? 8.400 4.385 -1.783 1.00 84.75 101 PRO A N 1
ATOM 763 C CA . PRO A 1 101 ? 7.325 4.630 -0.837 1.00 84.75 101 PRO A CA 1
ATOM 764 C C . PRO A 1 101 ? 6.153 3.686 -1.121 1.00 84.75 101 PRO A C 1
ATOM 766 O O . PRO A 1 101 ? 5.679 3.580 -2.254 1.00 84.75 101 PRO A O 1
ATOM 769 N N . LEU A 1 102 ? 5.675 3.032 -0.068 1.00 89.00 102 LEU A N 1
ATOM 770 C CA . LEU A 1 102 ? 4.484 2.192 -0.096 1.00 89.00 102 LEU A CA 1
ATOM 771 C C . LEU A 1 102 ? 3.447 2.771 0.861 1.00 89.00 102 LEU A C 1
ATOM 773 O O . LEU A 1 102 ? 3.776 3.329 1.911 1.00 89.00 102 LEU A O 1
ATOM 777 N N . PHE A 1 103 ? 2.181 2.582 0.531 1.00 93.06 103 PHE A N 1
ATOM 778 C CA . PHE A 1 103 ? 1.084 2.779 1.457 1.00 93.06 103 PHE A CA 1
ATOM 779 C C . PHE A 1 103 ? 0.668 1.450 2.056 1.00 93.06 103 PHE A C 1
ATOM 781 O O . PHE A 1 103 ? 0.364 0.499 1.339 1.00 93.06 103 PHE A O 1
ATOM 788 N N . ARG A 1 104 ? 0.631 1.410 3.383 1.00 93.75 104 ARG A N 1
ATOM 789 C CA . ARG A 1 104 ? 0.154 0.286 4.172 1.00 93.75 104 ARG A CA 1
ATOM 790 C C . ARG A 1 104 ? -1.223 0.602 4.731 1.00 93.75 104 ARG A C 1
ATOM 792 O O . ARG A 1 104 ? -1.394 1.631 5.383 1.00 93.75 104 ARG A O 1
ATOM 799 N N . PHE A 1 105 ? -2.158 -0.319 4.548 1.00 95.12 105 PHE A N 1
ATOM 800 C CA . PHE A 1 105 ? -3.475 -0.316 5.180 1.00 95.12 105 PHE A CA 1
ATOM 801 C C . PHE A 1 105 ? -3.621 -1.589 5.998 1.00 95.12 105 PHE A C 1
ATOM 803 O O . PHE A 1 105 ? -3.528 -2.671 5.435 1.00 95.12 105 PHE A O 1
ATOM 810 N N . CYS A 1 106 ? -3.840 -1.478 7.303 1.00 94.75 106 CYS A N 1
ATOM 811 C CA . CYS A 1 106 ? -4.050 -2.630 8.173 1.00 94.75 106 CYS A CA 1
ATOM 812 C C . CYS A 1 106 ? -5.498 -2.680 8.641 1.00 94.75 106 CYS A C 1
ATOM 814 O O . CYS A 1 106 ? -6.035 -1.684 9.134 1.00 94.75 106 CYS A O 1
ATOM 816 N N . PHE A 1 107 ? -6.107 -3.851 8.501 1.00 95.38 107 PHE A N 1
ATOM 817 C CA . PHE A 1 107 ? -7.501 -4.108 8.817 1.00 95.38 107 PHE A CA 1
ATOM 818 C C . PHE A 1 107 ? -7.605 -5.080 9.983 1.00 95.38 107 PHE A C 1
ATOM 820 O O . PHE A 1 107 ? -6.933 -6.107 9.992 1.00 95.38 107 PHE A O 1
ATOM 827 N N . ALA A 1 108 ? -8.467 -4.779 10.948 1.00 94.88 108 ALA A N 1
ATOM 828 C CA . ALA A 1 108 ? -8.822 -5.696 12.024 1.00 94.88 108 ALA A CA 1
ATOM 829 C C . ALA A 1 108 ? -10.313 -5.555 12.335 1.00 94.88 108 ALA A C 1
ATOM 831 O O . ALA A 1 108 ? -10.876 -4.460 12.274 1.00 94.88 108 ALA A O 1
ATOM 832 N N . GLY A 1 109 ? -10.979 -6.676 12.625 1.00 93.06 109 GLY A N 1
ATOM 833 C CA . GLY A 1 109 ? -12.428 -6.682 12.858 1.00 93.06 109 GLY A CA 1
ATOM 834 C C . GLY A 1 109 ? -13.245 -6.156 11.668 1.00 93.06 109 GLY A C 1
ATOM 835 O O . GLY A 1 109 ? -14.287 -5.535 11.870 1.00 93.06 109 GLY A O 1
ATOM 836 N N . GLY A 1 110 ? -12.747 -6.346 10.439 1.00 94.38 110 GLY A N 1
ATOM 837 C CA . GLY A 1 110 ? -13.402 -5.905 9.202 1.00 94.38 110 GLY A CA 1
ATOM 838 C C . GLY A 1 110 ? -13.383 -4.392 8.968 1.00 94.38 110 GLY A C 1
ATOM 839 O O . GLY A 1 110 ? -14.189 -3.887 8.186 1.00 94.38 110 GLY A O 1
ATOM 840 N N . LYS A 1 111 ? -12.504 -3.648 9.650 1.00 95.69 111 LYS A N 1
ATOM 841 C CA . LYS A 1 111 ? -12.356 -2.195 9.498 1.00 95.69 111 LYS A CA 1
ATOM 842 C C . LYS A 1 111 ? -10.896 -1.798 9.364 1.00 95.69 111 LYS A C 1
ATOM 844 O O . LYS A 1 111 ? -10.017 -2.457 9.912 1.00 95.69 111 LYS A O 1
ATOM 849 N N . LEU A 1 112 ? -10.648 -0.684 8.683 1.00 95.94 112 LEU A N 1
ATOM 850 C CA . LEU A 1 112 ? -9.335 -0.058 8.596 1.00 95.94 112 LEU A CA 1
ATOM 851 C C . LEU A 1 112 ? -8.925 0.458 9.979 1.00 95.94 112 LEU A C 1
ATOM 853 O O . LEU A 1 112 ? -9.536 1.389 10.492 1.00 95.94 112 LEU A O 1
ATOM 857 N N . THR A 1 113 ? -7.897 -0.124 10.587 1.00 95.31 113 THR A N 1
ATOM 858 C CA . THR A 1 113 ? -7.398 0.292 11.908 1.00 95.31 113 THR A CA 1
ATOM 859 C C . THR A 1 113 ? -6.174 1.185 11.823 1.00 95.31 113 THR A C 1
ATOM 861 O O . THR A 1 113 ? -5.932 1.987 12.718 1.00 95.31 113 THR A O 1
ATOM 864 N N . GLU A 1 114 ? -5.397 1.063 10.749 1.00 94.50 114 GLU A N 1
ATOM 865 C CA . GLU A 1 114 ? -4.208 1.879 10.535 1.00 94.50 114 GLU A CA 1
ATOM 866 C C . GLU A 1 114 ? -3.994 2.115 9.041 1.00 94.50 114 GLU A C 1
ATOM 868 O O . GLU A 1 114 ? -4.115 1.184 8.246 1.00 94.50 114 GLU A O 1
ATOM 873 N N . LYS A 1 115 ? -3.613 3.341 8.671 1.00 94.00 115 LYS A N 1
ATOM 874 C CA . LYS A 1 115 ? -3.007 3.628 7.371 1.00 94.00 115 LYS A CA 1
ATOM 875 C C . LYS A 1 115 ? -1.700 4.389 7.564 1.00 94.00 115 LYS A C 1
ATOM 877 O O . LYS A 1 115 ? -1.649 5.316 8.372 1.00 94.00 115 LYS A O 1
ATOM 882 N N . LYS A 1 116 ? -0.648 4.011 6.841 1.00 91.44 116 LYS A N 1
ATOM 883 C CA . LYS A 1 116 ? 0.674 4.648 6.928 1.00 91.44 116 LYS A CA 1
ATOM 884 C C . LYS A 1 116 ? 1.363 4.673 5.578 1.00 91.44 116 LYS A C 1
ATOM 886 O O . LYS A 1 116 ? 1.250 3.729 4.804 1.00 91.44 116 LYS A O 1
ATOM 891 N N . GLN A 1 117 ? 2.136 5.723 5.341 1.00 90.62 117 GLN A N 1
ATOM 892 C CA . GLN A 1 117 ? 3.164 5.703 4.313 1.00 90.62 117 GLN A CA 1
ATOM 893 C C . GLN A 1 117 ? 4.446 5.154 4.937 1.00 90.62 117 GLN A C 1
ATOM 895 O O . GLN A 1 117 ? 4.935 5.686 5.934 1.00 90.62 117 GLN A O 1
ATOM 900 N N . ILE A 1 118 ? 4.967 4.077 4.366 1.00 87.62 118 ILE A N 1
ATOM 901 C CA . ILE A 1 118 ? 6.222 3.452 4.775 1.00 87.62 118 ILE A CA 1
ATOM 902 C C . ILE A 1 118 ? 7.254 3.672 3.670 1.00 87.62 118 ILE A C 1
ATOM 904 O O . ILE A 1 118 ? 6.917 3.831 2.493 1.00 87.62 118 ILE A O 1
ATOM 908 N N . ARG A 1 119 ? 8.521 3.691 4.059 1.00 82.31 119 ARG A N 1
ATOM 909 C CA . ARG A 1 119 ? 9.647 3.555 3.141 1.00 82.31 119 ARG A CA 1
ATOM 910 C C . ARG A 1 119 ? 10.368 2.281 3.524 1.00 82.31 119 ARG A C 1
ATOM 912 O O . ARG A 1 119 ? 10.404 1.954 4.705 1.00 82.31 119 ARG A O 1
ATOM 919 N N . ILE A 1 120 ? 10.850 1.582 2.513 1.00 75.62 120 ILE A N 1
ATOM 920 C CA . ILE A 1 120 ? 11.672 0.394 2.678 1.00 75.62 120 ILE A CA 1
ATOM 921 C C . ILE A 1 120 ? 13.032 0.800 2.142 1.00 75.62 120 ILE A C 1
ATOM 923 O O . ILE A 1 120 ? 13.169 1.078 0.951 1.00 75.62 120 ILE A O 1
ATOM 927 N N . ASP A 1 121 ? 13.984 0.968 3.044 1.00 67.81 121 ASP A N 1
ATOM 928 C CA . ASP A 1 121 ? 15.370 1.246 2.729 1.00 67.81 121 ASP A CA 1
ATOM 929 C C . ASP A 1 121 ? 15.991 -0.106 2.367 1.00 67.81 121 ASP A C 1
ATOM 931 O O . ASP A 1 121 ? 16.502 -0.818 3.225 1.00 67.81 121 ASP A O 1
ATOM 935 N N . GLY A 1 122 ? 15.842 -0.496 1.093 1.00 56.56 122 GLY A N 1
ATOM 936 C CA . GLY A 1 122 ? 16.254 -1.813 0.607 1.00 56.56 122 GLY A CA 1
ATOM 937 C C . GLY A 1 122 ? 17.648 -2.201 1.106 1.00 56.56 122 GLY A C 1
ATOM 938 O O . GLY A 1 122 ? 18.581 -1.401 0.989 1.00 56.56 122 GLY A O 1
ATOM 939 N N . ALA A 1 123 ? 17.743 -3.407 1.672 1.00 44.91 123 ALA A N 1
ATOM 940 C CA . ALA A 1 123 ? 18.986 -4.002 2.161 1.00 44.91 123 ALA A CA 1
ATOM 941 C C . ALA A 1 123 ? 20.083 -4.053 1.080 1.00 44.91 123 ALA A C 1
ATOM 943 O O . ALA A 1 123 ? 19.760 -4.304 -0.109 1.00 44.91 123 ALA A O 1
#

Sequence (123 aa):
MRKVLLIIAGVVVLVCGVGGWFGYQALNAGREISRSSITQQEFDAQQVGTAETTVRDALPTPLDDDEENIYGDDPTRQGKPAGATCAYYPLKPLTESKNRPLFRFCFAGGKLTEKKQIRIDGA